Protein AF-A0A8S3ELS8-F1 (afdb_monomer)

InterPro domains:
  IPR036425 MoaB/Mog-like domain superfamily [G3DSA:3.40.980.10] (1-34)
  IPR036425 MoaB/Mog-like domain superfamily [SSF53218] (1-32)

Radius of gyration: 10.96 Å; Cα contacts (8 Å, |Δi|>4): 17; chains: 1; bounding box: 26×18×22 Å

Organism: NCBI:txid392030

Foldseek 3Di:
DVVCCCCPPVNDPDDDDDFLCDPPPSSCPVVVVD

pLDDT: mean 88.66, std 8.85, range [52.78, 96.12]

Structure (mmCIF, N/CA/C/O backbone):
data_AF-A0A8S3ELS8-F1
#
_entry.id   AF-A0A8S3ELS8-F1
#
loop_
_atom_site.group_PDB
_atom_site.id
_atom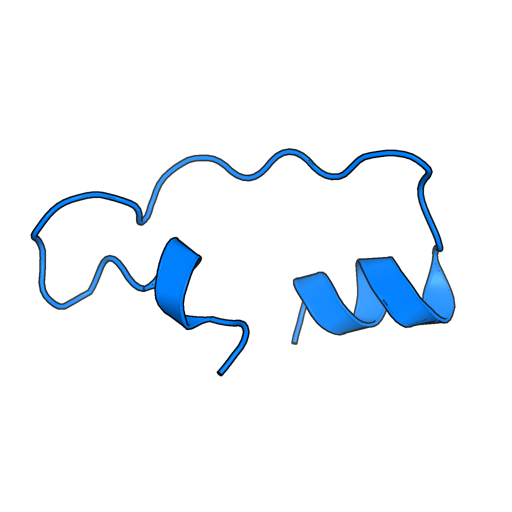_site.type_symbol
_atom_site.label_atom_id
_atom_site.label_alt_id
_atom_site.label_comp_id
_atom_site.label_asym_id
_atom_site.label_entity_id
_atom_site.label_seq_id
_atom_site.pdbx_PDB_ins_code
_atom_site.Cartn_x
_atom_site.Cartn_y
_atom_site.Cartn_z
_atom_site.occupancy
_atom_site.B_iso_or_equiv
_atom_site.auth_seq_id
_atom_site.auth_comp_id
_atom_site.auth_asym_id
_atom_site.auth_atom_id
_atom_site.pdbx_PDB_model_num
ATOM 1 N N . GLU A 1 1 ? -1.583 -6.783 3.137 1.00 76.25 1 GLU A N 1
ATOM 2 C CA . GLU A 1 1 ? -2.361 -6.558 4.383 1.00 76.25 1 GLU A CA 1
ATOM 3 C C . GLU A 1 1 ? -2.936 -5.137 4.494 1.00 76.25 1 GLU A C 1
ATOM 5 O O . GLU A 1 1 ? -4.140 -5.001 4.662 1.00 76.25 1 GLU A O 1
ATOM 10 N N . THR A 1 2 ? -2.137 -4.074 4.336 1.00 90.12 2 THR A N 1
ATOM 11 C CA . THR A 1 2 ? -2.590 -2.670 4.485 1.00 90.12 2 THR A CA 1
ATOM 12 C C . THR A 1 2 ? -3.780 -2.286 3.598 1.00 90.12 2 THR A C 1
ATOM 14 O O . THR A 1 2 ? -4.742 -1.699 4.085 1.00 90.12 2 THR A O 1
ATOM 17 N N . LEU A 1 3 ? -3.755 -2.649 2.309 1.00 90.50 3 LEU A N 1
ATOM 18 C CA . LEU A 1 3 ? -4.861 -2.350 1.391 1.00 90.50 3 LEU A CA 1
ATOM 19 C C . LEU A 1 3 ? -6.151 -3.100 1.748 1.00 90.50 3 LEU A C 1
ATOM 21 O O . LEU A 1 3 ? -7.228 -2.579 1.487 1.00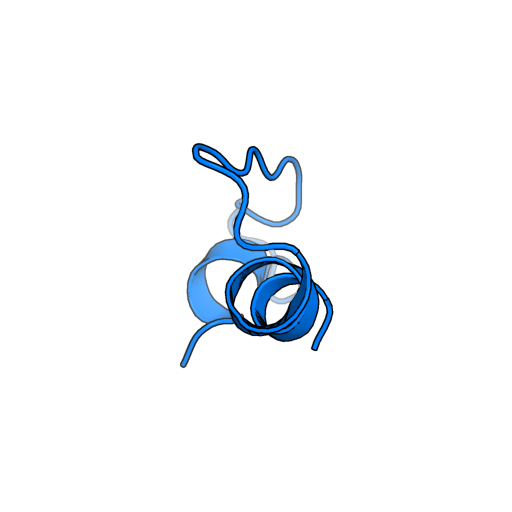 90.50 3 LEU A O 1
ATOM 25 N N . LEU A 1 4 ? -6.048 -4.293 2.342 1.00 91.69 4 LEU A N 1
ATOM 26 C CA . LEU A 1 4 ? -7.211 -5.072 2.777 1.00 91.69 4 LEU A CA 1
ATOM 27 C C . LEU A 1 4 ? -7.866 -4.413 3.991 1.00 91.69 4 LEU A C 1
ATOM 29 O O . LEU A 1 4 ? -9.051 -4.120 3.946 1.00 91.69 4 LEU A O 1
ATOM 33 N N . LYS A 1 5 ? -7.083 -4.031 5.008 1.00 92.69 5 LYS A N 1
ATOM 34 C CA . LYS A 1 5 ? -7.600 -3.284 6.171 1.00 92.69 5 LYS A CA 1
ATOM 35 C C . LYS A 1 5 ? -8.268 -1.969 5.769 1.00 92.69 5 LYS A C 1
ATOM 37 O O . LYS A 1 5 ? -9.351 -1.647 6.252 1.00 92.69 5 LYS A O 1
ATOM 42 N N . LEU A 1 6 ? -7.652 -1.225 4.843 1.00 92.88 6 LEU A N 1
ATOM 43 C CA . LEU A 1 6 ? -8.256 -0.010 4.293 1.00 92.88 6 LEU A CA 1
ATOM 44 C C . LEU A 1 6 ? -9.608 -0.313 3.637 1.00 92.88 6 LEU A C 1
ATOM 46 O O . LEU A 1 6 ? -10.583 0.368 3.935 1.00 92.88 6 LEU A O 1
ATOM 50 N N . CYS A 1 7 ? -9.683 -1.331 2.779 1.00 89.88 7 CYS A N 1
ATOM 51 C CA . CYS A 1 7 ? -10.916 -1.692 2.083 1.00 89.88 7 CYS A CA 1
ATOM 52 C C . CYS A 1 7 ? -12.007 -2.237 3.017 1.00 89.88 7 CYS A C 1
ATOM 54 O O . CYS A 1 7 ? -13.162 -1.852 2.858 1.00 89.88 7 CYS A O 1
ATOM 56 N N . ASP A 1 8 ? -11.661 -3.091 3.977 1.00 93.19 8 ASP A N 1
ATOM 57 C CA . ASP A 1 8 ? -12.638 -3.881 4.735 1.00 93.19 8 ASP A CA 1
ATOM 5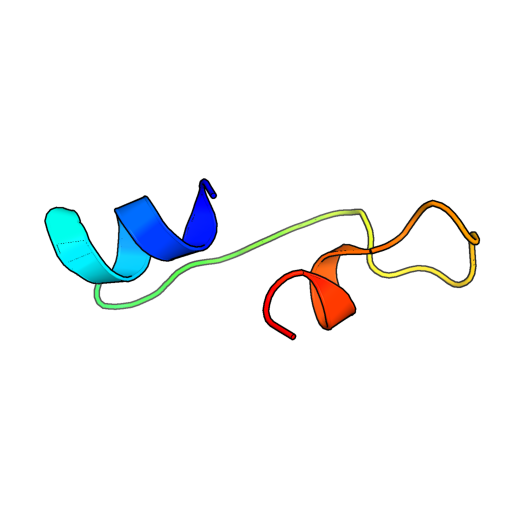8 C C . ASP A 1 8 ? -13.119 -3.164 6.002 1.00 93.19 8 ASP A C 1
ATOM 60 O O . ASP A 1 8 ? -14.320 -3.168 6.312 1.00 93.19 8 ASP A O 1
ATOM 64 N N . GLU A 1 9 ? -12.194 -2.512 6.712 1.00 95.50 9 GLU A N 1
ATOM 65 C CA . GLU A 1 9 ? -12.459 -1.864 7.999 1.00 95.50 9 GLU A CA 1
ATOM 66 C C . GLU A 1 9 ? -12.777 -0.377 7.822 1.00 95.50 9 GLU A C 1
ATOM 68 O O . GLU A 1 9 ? -13.796 0.105 8.314 1.00 95.50 9 GLU A O 1
ATOM 73 N N . ILE A 1 10 ? -11.924 0.352 7.096 1.00 94.62 10 ILE A N 1
ATOM 74 C CA . ILE A 1 10 ? -12.013 1.820 6.984 1.00 94.62 10 ILE A CA 1
ATOM 75 C C . ILE A 1 10 ? -12.976 2.245 5.864 1.00 94.62 10 ILE A C 1
ATOM 77 O O . ILE A 1 10 ? -13.619 3.289 5.971 1.00 94.62 10 ILE A O 1
ATOM 81 N N . ARG A 1 11 ? -13.102 1.431 4.807 1.00 92.88 11 ARG A N 1
ATOM 82 C CA . ARG A 1 11 ? -14.001 1.626 3.651 1.00 92.88 11 ARG A CA 1
ATOM 83 C C . ARG A 1 11 ? -13.962 3.046 3.054 1.00 92.88 11 ARG A C 1
ATOM 85 O O . ARG A 1 11 ? -15.013 3.669 2.882 1.00 92.88 11 ARG A O 1
ATOM 92 N N . PRO A 1 12 ? -12.776 3.590 2.727 1.00 92.31 12 PRO A N 1
ATOM 93 C CA . PRO A 1 12 ? -12.675 4.905 2.114 1.00 92.31 12 PRO A CA 1
ATOM 94 C C . PRO A 1 12 ? -13.278 4.890 0.705 1.00 92.31 12 PRO A C 1
ATOM 96 O O . PRO A 1 12 ? -13.246 3.880 0.002 1.00 92.31 12 PRO A O 1
ATOM 99 N N . ASN A 1 13 ? -13.769 6.042 0.250 1.00 96.12 13 ASN A N 1
ATOM 100 C CA . ASN A 1 13 ? -14.310 6.178 -1.104 1.00 96.12 13 ASN A CA 1
ATOM 101 C C . ASN A 1 13 ? -13.227 6.137 -2.202 1.00 96.12 13 ASN A C 1
ATOM 103 O O . ASN A 1 13 ? -13.550 5.884 -3.359 1.00 96.12 13 ASN A O 1
ATOM 107 N N . LEU A 1 14 ? -11.958 6.394 -1.857 1.00 94.56 14 LEU A N 1
ATOM 108 C CA . LEU A 1 14 ? -10.810 6.363 -2.766 1.00 94.56 14 LEU A CA 1
ATOM 109 C C . LEU A 1 14 ? -9.518 6.076 -1.984 1.00 94.56 14 LEU A C 1
ATOM 111 O O . LEU A 1 14 ? -9.307 6.638 -0.911 1.00 94.56 14 LEU A O 1
ATOM 115 N N . VAL A 1 15 ? -8.637 5.241 -2.544 1.00 91.81 15 VAL A N 1
ATOM 116 C CA . VAL A 1 15 ? -7.285 4.974 -2.023 1.00 91.81 15 VAL A CA 1
ATOM 117 C C . VAL A 1 15 ? -6.269 5.310 -3.110 1.00 91.81 15 VAL A C 1
ATOM 119 O O . VAL A 1 15 ? -6.399 4.837 -4.236 1.00 91.81 15 VAL A O 1
ATOM 122 N N . LEU A 1 16 ? -5.256 6.107 -2.768 1.00 93.62 16 LEU A N 1
ATOM 123 C CA . LEU A 1 16 ? -4.140 6.44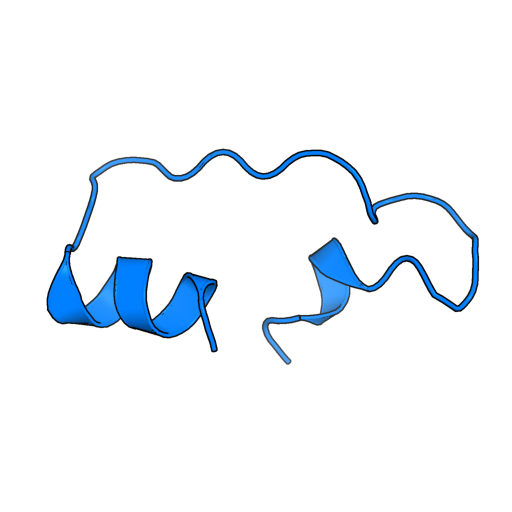1 -3.652 1.00 93.62 16 LEU A CA 1
ATOM 124 C C . LEU A 1 16 ?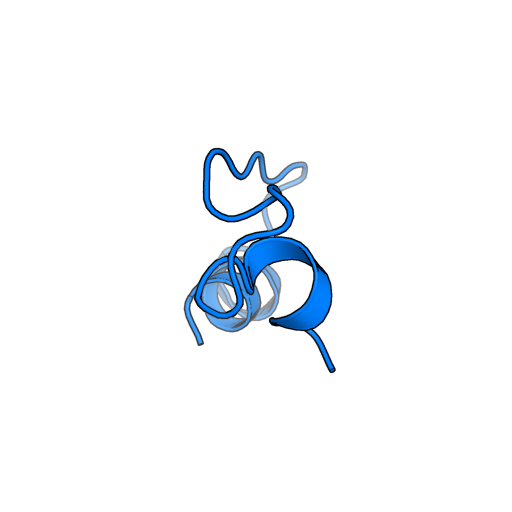 -2.870 5.769 -3.128 1.00 93.62 16 LEU A C 1
ATOM 126 O O . LEU A 1 16 ? -2.475 5.998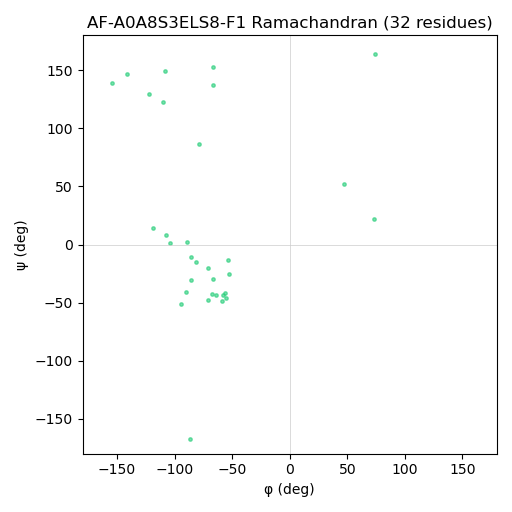 -1.986 1.00 93.62 16 LEU A O 1
ATOM 130 N N . ALA A 1 17 ? -2.245 4.944 -3.965 1.00 89.50 17 ALA A N 1
ATOM 131 C CA . ALA A 1 17 ? -0.945 4.340 -3.699 1.00 89.50 17 ALA A CA 1
ATOM 132 C C . ALA A 1 17 ? 0.120 4.990 -4.592 1.00 89.50 17 ALA A C 1
ATOM 134 O O . ALA A 1 17 ? -0.173 5.443 -5.698 1.00 89.50 17 ALA A O 1
ATOM 135 N N . THR A 1 18 ? 1.352 5.051 -4.099 1.00 93.38 18 THR A N 1
ATOM 136 C CA . THR A 1 18 ? 2.499 5.631 -4.803 1.00 93.38 18 THR A CA 1
ATOM 137 C C . THR A 1 18 ? 3.743 4.795 -4.525 1.00 93.38 18 THR A C 1
ATOM 139 O O . THR A 1 18 ? 3.879 4.245 -3.432 1.00 93.38 18 THR A O 1
ATOM 142 N N . GLY A 1 19 ? 4.640 4.708 -5.511 1.00 92.50 19 GLY A N 1
ATOM 143 C CA . GLY A 1 19 ? 5.831 3.860 -5.459 1.00 92.50 19 GLY A CA 1
ATOM 144 C C . GLY A 1 19 ? 5.525 2.368 -5.629 1.00 92.50 19 GLY A C 1
ATOM 145 O O . GLY A 1 19 ? 4.378 1.926 -5.528 1.00 92.50 19 GLY A O 1
ATOM 146 N N . GLY A 1 20 ? 6.559 1.578 -5.917 1.00 89.19 20 GLY A N 1
ATOM 147 C CA . GLY A 1 20 ? 6.411 0.132 -6.082 1.00 89.19 20 GLY A CA 1
ATOM 148 C C . GLY A 1 20 ? 5.721 -0.294 -7.382 1.00 89.19 20 GLY A C 1
ATOM 149 O O . GLY A 1 20 ? 5.131 -1.364 -7.412 1.00 89.19 20 GLY A O 1
ATOM 150 N N . THR A 1 21 ? 5.716 0.549 -8.423 1.00 92.56 21 THR A N 1
ATOM 151 C CA . THR A 1 21 ? 5.024 0.302 -9.710 1.00 92.56 21 THR A CA 1
ATOM 152 C C . THR A 1 21 ? 5.971 0.267 -10.916 1.00 92.56 21 THR A C 1
ATOM 154 O O . THR A 1 21 ? 5.530 0.462 -12.049 1.00 92.56 21 THR A O 1
ATOM 157 N N . GLY A 1 22 ? 7.281 0.168 -10.6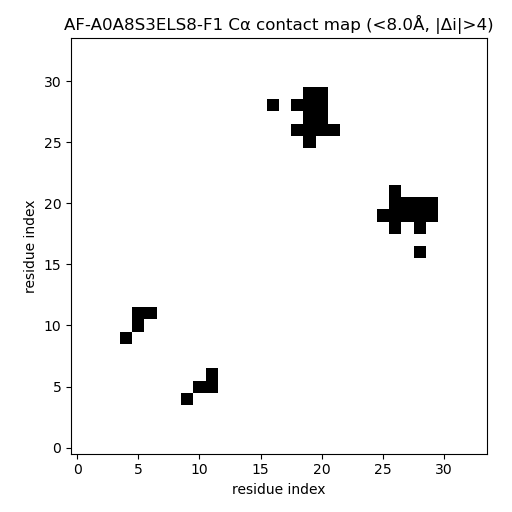90 1.00 88.50 22 GLY A N 1
ATOM 158 C CA . GLY A 1 22 ? 8.281 0.076 -11.749 1.00 88.50 22 GLY A CA 1
ATOM 159 C C . GLY A 1 22 ? 8.506 -1.363 -12.217 1.00 88.50 22 GLY A C 1
ATOM 160 O O . GLY A 1 22 ? 7.727 -2.261 -11.931 1.00 88.50 22 GLY A O 1
ATOM 161 N N . ILE A 1 23 ? 9.583 -1.571 -12.980 1.00 91.19 23 ILE A N 1
ATOM 162 C CA . ILE A 1 23 ? 9.980 -2.897 -13.488 1.00 91.19 23 ILE A CA 1
ATOM 163 C C . ILE A 1 23 ? 10.910 -3.652 -12.529 1.00 91.19 23 ILE A C 1
ATOM 165 O O . ILE A 1 23 ? 11.428 -4.711 -12.888 1.00 91.19 23 ILE A O 1
ATOM 169 N N . ASN A 1 24 ? 11.216 -3.076 -11.362 1.00 92.69 24 ASN A N 1
ATOM 170 C CA . ASN A 1 24 ? 12.074 -3.743 -10.396 1.00 92.69 24 ASN A CA 1
ATOM 171 C C . ASN A 1 24 ? 11.342 -4.994 -9.873 1.00 92.69 24 ASN A C 1
ATOM 173 O O . ASN A 1 24 ? 10.156 -4.899 -9.582 1.00 92.69 24 ASN A O 1
ATOM 177 N N . PRO A 1 25 ? 12.008 -6.152 -9.725 1.00 85.56 25 PRO A N 1
ATOM 178 C CA . PRO A 1 25 ? 11.393 -7.337 -9.121 1.00 85.56 25 PRO A CA 1
ATOM 179 C C . PRO A 1 25 ? 10.753 -7.099 -7.742 1.00 85.56 25 PRO A C 1
ATOM 181 O O . PRO A 1 25 ? 9.840 -7.830 -7.366 1.00 85.56 25 PRO A O 1
ATOM 184 N N . ASP A 1 26 ? 11.218 -6.086 -7.006 1.00 91.25 26 ASP A N 1
ATOM 185 C CA . ASP A 1 26 ? 10.687 -5.693 -5.698 1.00 91.25 26 ASP A CA 1
ATOM 186 C C . ASP A 1 26 ? 9.479 -4.729 -5.789 1.00 91.25 26 ASP A C 1
ATOM 188 O O . ASP A 1 26 ? 8.805 -4.475 -4.786 1.00 91.25 26 ASP A O 1
ATOM 192 N N . ASP A 1 27 ? 9.179 -4.185 -6.975 1.00 90.62 27 ASP A N 1
ATOM 19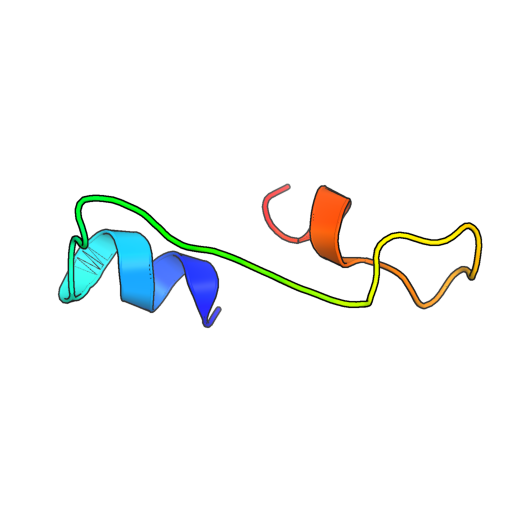3 C CA . ASP A 1 27 ? 8.028 -3.311 -7.220 1.00 90.62 27 ASP A CA 1
ATOM 194 C C . ASP A 1 27 ? 6.747 -4.150 -7.367 1.00 90.62 27 ASP A C 1
ATOM 196 O O . ASP A 1 27 ? 6.346 -4.519 -8.465 1.00 90.62 27 ASP A O 1
ATOM 200 N N . ILE A 1 28 ? 6.103 -4.450 -6.235 1.00 89.62 28 ILE A N 1
ATOM 201 C CA . ILE A 1 28 ? 4.938 -5.354 -6.158 1.00 89.62 28 ILE A CA 1
ATOM 202 C C . ILE A 1 28 ? 3.596 -4.647 -5.904 1.00 89.62 28 ILE A C 1
ATOM 204 O O . ILE A 1 28 ? 2.599 -5.301 -5.582 1.00 89.62 28 ILE A O 1
ATOM 208 N N . THR A 1 29 ? 3.542 -3.309 -5.945 1.00 88.94 29 THR A N 1
ATOM 209 C CA . THR A 1 29 ? 2.307 -2.554 -5.649 1.00 88.94 29 THR A CA 1
ATOM 210 C C . THR A 1 29 ? 1.127 -2.986 -6.540 1.00 88.94 29 THR A C 1
ATOM 212 O O . THR A 1 29 ? 0.027 -3.125 -5.994 1.00 88.94 29 THR A O 1
ATOM 215 N N . PRO A 1 30 ? 1.291 -3.237 -7.858 1.00 87.38 30 PRO A N 1
ATOM 216 C CA . PRO A 1 30 ? 0.213 -3.762 -8.703 1.00 87.38 30 PRO A CA 1
ATOM 217 C C . PRO A 1 30 ? -0.255 -5.175 -8.309 1.00 87.38 30 PRO A C 1
ATOM 219 O O . PRO A 1 30 ? -1.457 -5.434 -8.240 1.00 87.38 30 PRO A O 1
ATOM 222 N N . GLU A 1 31 ? 0.676 -6.081 -8.014 1.00 87.94 31 GLU A N 1
ATOM 223 C CA . GLU A 1 31 ? 0.437 -7.506 -7.752 1.00 87.94 31 GLU A CA 1
ATOM 224 C C . GLU A 1 31 ? -0.025 -7.778 -6.318 1.00 87.94 31 GLU A C 1
ATOM 226 O O . GLU A 1 31 ? -0.574 -8.844 -6.048 1.00 87.94 31 GLU A O 1
ATOM 231 N N . SER A 1 32 ? 0.130 -6.805 -5.412 1.00 81.25 32 SER A N 1
ATOM 232 C CA . SER A 1 32 ? -0.181 -6.889 -3.975 1.00 81.25 32 SER A CA 1
ATOM 233 C C . SER A 1 32 ? -1.611 -7.357 -3.638 1.00 81.25 32 SER A C 1
ATOM 235 O O . SER A 1 32 ? -1.897 -7.672 -2.479 1.00 81.25 32 SER A O 1
ATOM 237 N N . LYS A 1 33 ? -2.521 -7.381 -4.620 1.00 61.12 33 LYS A N 1
ATOM 238 C CA . LYS A 1 33 ? -3.920 -7.812 -4.481 1.00 61.12 33 LYS A CA 1
ATOM 239 C C . LYS A 1 33 ? -4.234 -9.206 -5.053 1.00 61.12 33 LYS A C 1
ATOM 241 O O . LYS A 1 33 ? -5.402 -9.589 -4.990 1.00 61.12 33 LYS A O 1
ATOM 246 N N . THR A 1 34 ? -3.251 -9.921 -5.603 1.00 52.78 34 THR A N 1
ATOM 247 C CA . THR A 1 34 ? -3.404 -11.327 -6.038 1.00 52.78 34 THR A CA 1
ATOM 248 C C . THR A 1 34 ? -3.185 -12.266 -4.861 1.00 52.78 34 THR A C 1
ATOM 250 O O . THR A 1 34 ? -3.978 -13.223 -4.728 1.00 52.78 34 THR A O 1
#

Mean predicted aligned error: 3.84 Å

Sequence (34 aa):
ETLLKLCDEIRPNLVLATGGTGINPDDITPESKT

Secondary structure (DSSP, 8-state):
-HHHHIIIII--S-----S--SSSTT--TTGGG-

Solvent-accessible surface area (backbone atoms only — not comparable to full-atom values): 2405 Å² total; per-residue (Å²): 108,71,69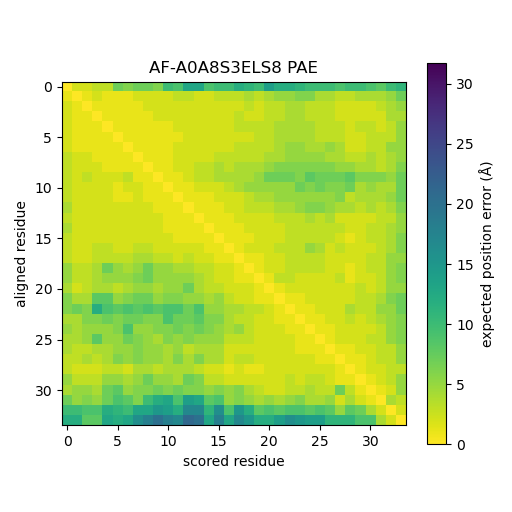,53,50,42,57,73,73,68,54,65,96,74,88,88,86,81,76,40,74,62,90,50,93,83,31,43,58,80,61,72,80,117

Nearest PDB structures (foldseek):
  1o8q-assembly1_A  TM=9.391E-01  e=2.500E-01  Arabidopsis thaliana
  1o8o-assembly1_C  TM=9.343E-01  e=3.466E-01  Arabidopsis thaliana